Protein AF-A0A383BID1-F1 (afdb_monomer_lite)

pLDDT: mean 90.23, std 13.44, range [52.0, 98.69]

Rad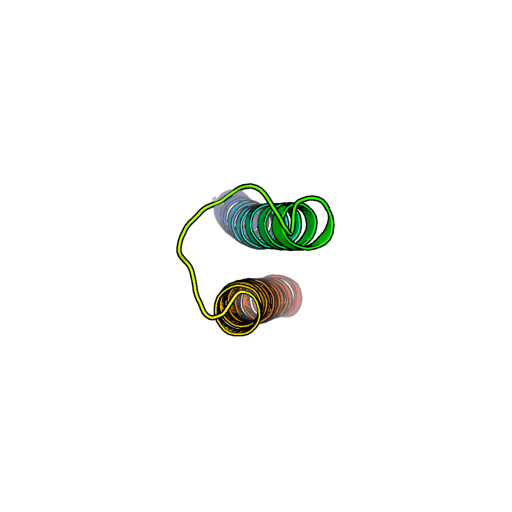ius of gyration: 14.95 Å; chains: 1; bounding box: 34×15×42 Å

Structure (mmCIF, N/CA/C/O backbone):
data_AF-A0A383BID1-F1
#
_entry.id   AF-A0A383BID1-F1
#
loop_
_atom_site.group_PDB
_atom_site.id
_atom_site.type_symbol
_atom_site.label_atom_id
_atom_site.label_alt_id
_atom_site.label_comp_id
_atom_site.label_asym_id
_atom_site.label_entity_id
_atom_site.label_seq_id
_atom_site.pdbx_PDB_ins_code
_atom_site.Cartn_x
_atom_site.Cartn_y
_atom_site.Cartn_z
_atom_site.occupancy
_atom_site.B_iso_or_equiv
_atom_site.auth_seq_id
_atom_site.auth_comp_id
_atom_site.auth_asym_id
_atom_site.auth_atom_id
_atom_site.pdbx_PDB_model_num
ATOM 1 N N . MET A 1 1 ? -10.949 8.174 21.827 1.00 86.25 1 MET A N 1
ATOM 2 C CA . MET A 1 1 ? -9.539 7.797 21.555 1.00 86.25 1 MET A CA 1
ATOM 3 C C . MET A 1 1 ? -9.460 6.696 20.502 1.00 86.25 1 MET A C 1
ATOM 5 O O . MET A 1 1 ? -8.765 6.896 19.518 1.00 86.25 1 MET A O 1
ATOM 9 N N . ARG A 1 2 ? -10.230 5.606 20.662 1.00 91.50 2 ARG A N 1
ATOM 10 C CA . ARG A 1 2 ? -10.376 4.506 19.690 1.00 91.50 2 ARG A CA 1
ATOM 11 C C . ARG A 1 2 ? -10.595 4.974 18.245 1.00 91.50 2 ARG A C 1
ATOM 13 O O . ARG A 1 2 ? -9.798 4.629 17.384 1.00 91.50 2 ARG A O 1
ATOM 20 N N . ASP A 1 3 ? -11.577 5.839 18.005 1.00 94.19 3 ASP A N 1
ATOM 21 C CA . ASP A 1 3 ? -11.906 6.280 16.636 1.00 94.19 3 ASP A CA 1
ATOM 22 C C . ASP A 1 3 ? -10.784 7.088 15.980 1.00 94.19 3 ASP A C 1
ATOM 24 O O . ASP A 1 3 ? -10.568 6.999 14.777 1.00 94.19 3 ASP A O 1
ATOM 28 N N . LYS A 1 4 ? -10.016 7.844 16.776 1.00 97.06 4 LYS A N 1
ATOM 29 C CA . LYS A 1 4 ? -8.851 8.582 16.268 1.00 97.06 4 LYS A CA 1
ATOM 30 C C . LYS A 1 4 ? -7.730 7.628 15.851 1.00 97.06 4 LYS A C 1
ATOM 32 O O . LYS A 1 4 ? -7.076 7.888 14.852 1.00 97.06 4 LYS A O 1
ATOM 37 N N . ILE A 1 5 ? -7.528 6.537 16.595 1.00 96.00 5 ILE A N 1
ATOM 38 C CA . ILE A 1 5 ? -6.540 5.502 16.258 1.00 96.00 5 ILE A CA 1
ATOM 39 C C . ILE A 1 5 ? -6.976 4.760 14.993 1.00 96.00 5 ILE A C 1
ATOM 41 O O . ILE A 1 5 ? -6.175 4.631 14.073 1.00 96.00 5 ILE A O 1
ATOM 45 N N . LYS A 1 6 ? -8.250 4.349 14.908 1.00 97.06 6 LYS A N 1
ATOM 46 C CA . LYS A 1 6 ? -8.803 3.711 13.704 1.00 97.06 6 LYS A CA 1
ATOM 47 C C . LYS A 1 6 ? -8.630 4.612 12.481 1.00 97.06 6 LYS A C 1
ATOM 49 O O . LYS A 1 6 ? -8.078 4.176 11.480 1.00 97.06 6 LY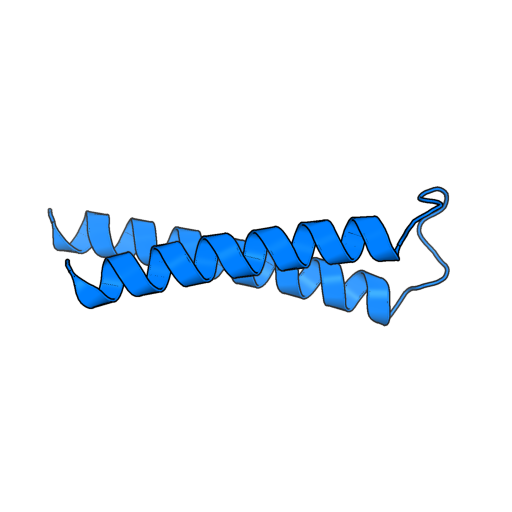S A O 1
ATOM 54 N N . LYS A 1 7 ? -9.010 5.888 12.592 1.00 97.75 7 LYS A N 1
ATOM 55 C CA . LYS A 1 7 ? -8.850 6.863 11.507 1.00 97.75 7 LYS A CA 1
ATOM 56 C C . LYS A 1 7 ? -7.385 7.063 11.107 1.00 97.75 7 LYS A C 1
ATOM 58 O O . LYS A 1 7 ? -7.096 7.163 9.925 1.00 97.75 7 LYS A O 1
ATOM 63 N N . ALA A 1 8 ? -6.462 7.103 12.069 1.00 98.38 8 ALA A N 1
ATOM 64 C CA . ALA A 1 8 ? -5.038 7.235 11.770 1.00 98.38 8 ALA A CA 1
ATOM 65 C C . ALA A 1 8 ? -4.483 6.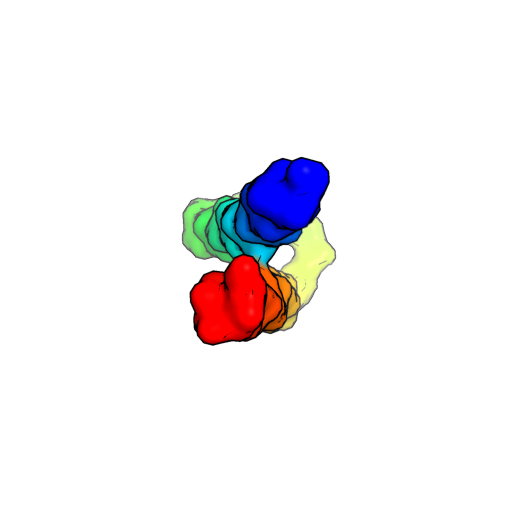017 11.012 1.00 98.38 8 ALA A C 1
ATOM 67 O O . ALA A 1 8 ? -3.699 6.193 10.085 1.00 98.38 8 ALA A O 1
ATOM 68 N N . LEU A 1 9 ? -4.900 4.800 11.380 1.00 98.25 9 LEU A N 1
ATOM 69 C CA . LEU A 1 9 ? -4.522 3.579 10.661 1.00 98.25 9 LEU A CA 1
ATOM 70 C C . LEU A 1 9 ? -5.116 3.549 9.251 1.00 98.25 9 LEU A C 1
ATOM 72 O O . LEU A 1 9 ? -4.388 3.275 8.306 1.00 98.25 9 LEU A O 1
ATOM 76 N N . GLN A 1 10 ? -6.392 3.909 9.105 1.00 98.44 10 GLN A N 1
ATOM 77 C CA . GLN A 1 10 ? -7.040 4.026 7.801 1.00 98.44 10 GLN A CA 1
ATOM 78 C C . GLN A 1 10 ? -6.281 4.997 6.884 1.00 98.44 10 GLN A C 1
ATOM 80 O O . GLN A 1 10 ? -5.846 4.599 5.811 1.00 98.44 10 GLN A O 1
ATOM 85 N N . SER A 1 11 ? -6.021 6.228 7.341 1.00 98.50 11 SER A N 1
ATOM 86 C CA . SER A 1 11 ? -5.281 7.216 6.542 1.00 98.50 11 SER A CA 1
ATOM 87 C C . SER A 1 11 ? -3.846 6.790 6.229 1.00 98.50 11 SER A C 1
ATOM 89 O O . SER A 1 11 ? -3.308 7.177 5.196 1.00 98.50 11 SER A O 1
ATOM 91 N N . LYS A 1 12 ? -3.212 5.994 7.100 1.00 98.44 12 LYS A N 1
ATOM 92 C CA . LYS A 1 12 ? -1.899 5.411 6.817 1.00 98.44 12 LYS A CA 1
ATOM 93 C C . LYS A 1 12 ? -1.974 4.431 5.644 1.00 98.44 12 LYS A C 1
ATOM 95 O O . LYS A 1 12 ? -1.179 4.563 4.722 1.00 98.44 12 LYS A O 1
ATOM 100 N N . TYR A 1 13 ? -2.909 3.481 5.669 1.00 98.69 13 TYR A N 1
ATOM 101 C CA . TYR A 1 13 ? -3.029 2.473 4.609 1.00 98.69 13 TYR A CA 1
ATOM 102 C C . TYR A 1 13 ? -3.473 3.090 3.280 1.00 98.69 13 TYR A C 1
ATOM 104 O O . TYR A 1 13 ? -2.894 2.783 2.247 1.00 98.69 13 TYR A O 1
ATOM 112 N N . GLU A 1 14 ? -4.417 4.034 3.308 1.00 98.50 14 GLU A N 1
ATOM 113 C CA . GLU A 1 14 ? -4.812 4.810 2.123 1.00 98.50 14 GLU A CA 1
ATOM 114 C C . GLU A 1 14 ? -3.621 5.582 1.528 1.00 98.50 14 GLU A C 1
ATOM 116 O O . GLU A 1 14 ? -3.452 5.620 0.311 1.00 98.50 14 GLU A O 1
ATOM 121 N N . GLY A 1 15 ? -2.764 6.158 2.379 1.00 98.56 15 GLY A N 1
ATOM 122 C CA . GLY A 1 15 ? -1.538 6.828 1.947 1.00 98.56 15 GLY A CA 1
ATOM 123 C C . GLY A 1 15 ? -0.513 5.876 1.327 1.00 98.56 15 GLY A C 1
ATOM 124 O O . GLY A 1 15 ? 0.060 6.203 0.293 1.00 98.56 15 GLY A O 1
ATOM 125 N N . GLU A 1 16 ? -0.307 4.695 1.921 1.00 98.62 16 GLU A N 1
ATOM 126 C CA . GLU A 1 16 ? 0.588 3.657 1.382 1.00 98.62 16 GLU A CA 1
ATOM 127 C C . GLU A 1 16 ? 0.122 3.170 -0.001 1.00 98.62 16 GLU A C 1
ATOM 129 O O . GLU A 1 16 ? 0.946 3.019 -0.905 1.00 98.62 16 GLU A O 1
ATOM 134 N N . ILE A 1 17 ? -1.192 2.990 -0.185 1.00 98.69 17 ILE A N 1
ATOM 135 C CA . ILE A 1 17 ? -1.797 2.633 -1.476 1.00 98.69 17 ILE A CA 1
ATOM 136 C C . ILE A 1 17 ? -1.566 3.750 -2.498 1.00 98.69 17 ILE A C 1
ATOM 138 O O . ILE A 1 17 ? -1.054 3.482 -3.583 1.00 98.69 17 ILE A O 1
ATOM 142 N N . ALA A 1 18 ? -1.892 4.997 -2.148 1.00 98.56 18 ALA A N 1
ATOM 143 C CA . ALA A 1 18 ? -1.755 6.136 -3.055 1.00 98.56 18 ALA A CA 1
ATOM 144 C C . ALA A 1 18 ? -0.297 6.371 -3.485 1.00 98.56 18 ALA A C 1
ATOM 146 O O . ALA A 1 18 ? -0.029 6.626 -4.656 1.00 98.56 18 ALA A O 1
ATOM 147 N N . GLU A 1 19 ? 0.659 6.252 -2.559 1.00 98.06 19 GLU A N 1
ATOM 148 C CA . GLU A 1 19 ? 2.088 6.370 -2.864 1.00 98.06 19 GLU A CA 1
ATOM 149 C C . GLU A 1 19 ? 2.534 5.301 -3.872 1.00 98.06 19 GLU A C 1
ATOM 151 O O . GLU A 1 19 ? 3.176 5.614 -4.875 1.00 98.06 19 GLU A O 1
ATOM 156 N N . ALA A 1 20 ? 2.172 4.039 -3.628 1.00 97.88 20 ALA A N 1
ATOM 157 C CA . ALA A 1 20 ? 2.529 2.935 -4.509 1.00 97.88 20 ALA A CA 1
ATOM 158 C C . ALA A 1 20 ? 1.866 3.061 -5.893 1.00 97.88 20 ALA A C 1
ATOM 160 O O . ALA A 1 20 ? 2.525 2.812 -6.902 1.00 97.88 20 ALA A O 1
ATOM 161 N N . GLN A 1 21 ? 0.606 3.505 -5.956 1.00 97.38 21 GLN A N 1
ATOM 162 C CA . GLN A 1 21 ? -0.107 3.766 -7.211 1.00 97.38 21 GLN A CA 1
ATOM 163 C C . GLN A 1 21 ? 0.588 4.835 -8.055 1.00 97.38 21 GLN A C 1
ATOM 165 O O . GLN A 1 21 ? 0.871 4.587 -9.224 1.00 97.38 21 GLN A O 1
ATOM 170 N N . VAL A 1 22 ? 0.941 5.979 -7.461 1.00 96.62 22 VAL A N 1
ATOM 171 C CA . VAL A 1 22 ? 1.650 7.053 -8.178 1.00 96.62 22 VAL A CA 1
ATOM 172 C C . VAL A 1 22 ? 3.002 6.565 -8.698 1.00 96.62 22 VAL A C 1
ATOM 174 O O . VAL A 1 22 ? 3.366 6.863 -9.831 1.00 96.62 22 VAL A O 1
ATOM 177 N N . ASN A 1 23 ? 3.740 5.768 -7.919 1.00 93.25 23 ASN A N 1
ATOM 178 C CA . ASN A 1 23 ? 5.003 5.191 -8.386 1.00 93.25 23 ASN A CA 1
ATOM 179 C C . ASN A 1 23 ? 4.802 4.278 -9.609 1.00 93.25 23 ASN A C 1
ATOM 181 O O . ASN A 1 23 ? 5.574 4.353 -10.564 1.00 93.25 23 ASN A O 1
ATOM 185 N N . VAL A 1 24 ? 3.756 3.443 -9.604 1.00 93.44 24 VAL A N 1
ATOM 186 C CA . VAL A 1 24 ? 3.394 2.593 -10.750 1.00 93.44 24 VAL A CA 1
ATOM 187 C C . VAL A 1 24 ? 3.019 3.439 -11.967 1.00 93.44 24 VAL A C 1
ATOM 189 O O . VAL A 1 24 ? 3.504 3.163 -13.062 1.00 93.44 24 VAL A O 1
ATOM 192 N N . GLU A 1 25 ? 2.211 4.484 -11.793 1.00 92.62 25 GLU A N 1
ATOM 193 C CA . GLU A 1 25 ? 1.839 5.407 -12.873 1.00 92.62 25 GLU A CA 1
ATOM 194 C C . GLU A 1 25 ? 3.069 6.093 -13.477 1.00 92.62 25 GLU A C 1
ATOM 196 O O . GLU A 1 25 ? 3.221 6.116 -14.697 1.00 92.62 25 GLU A O 1
ATO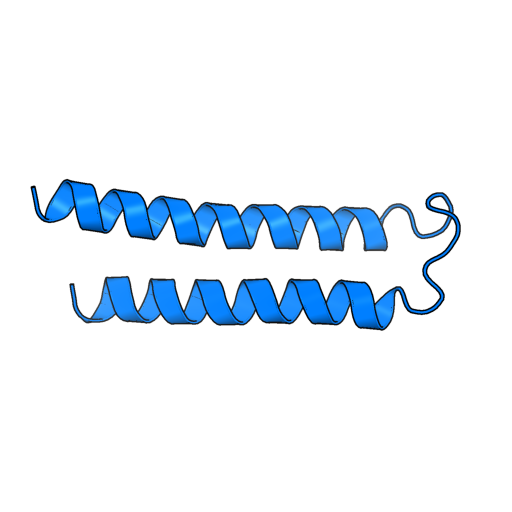M 201 N N . VAL A 1 26 ? 4.009 6.552 -12.647 1.00 89.44 26 VAL A N 1
ATOM 202 C CA . VAL A 1 26 ? 5.273 7.138 -13.116 1.00 89.44 26 VAL A CA 1
ATOM 203 C C . VAL A 1 26 ? 6.071 6.137 -13.956 1.00 89.44 26 VAL A C 1
ATOM 205 O O . VAL A 1 26 ? 6.578 6.516 -15.014 1.00 89.44 26 VAL A O 1
ATOM 208 N N . PHE A 1 27 ? 6.156 4.868 -13.540 1.00 86.94 27 PHE A N 1
ATOM 209 C CA . PHE A 1 27 ? 6.827 3.824 -14.326 1.00 86.94 27 PHE A CA 1
ATOM 210 C C . PHE A 1 27 ? 6.135 3.553 -15.669 1.00 86.94 27 PHE A C 1
ATOM 212 O O . PHE A 1 27 ? 6.816 3.310 -16.666 1.00 86.94 27 PHE A O 1
ATOM 219 N N . LEU A 1 28 ? 4.801 3.616 -15.712 1.00 87.06 28 LEU A N 1
ATOM 220 C CA . LEU A 1 28 ? 4.010 3.412 -16.929 1.00 87.06 28 LEU A CA 1
ATOM 221 C C . LEU A 1 28 ? 4.114 4.592 -17.907 1.00 87.06 28 LEU A C 1
ATOM 223 O O . LEU A 1 28 ? 4.201 4.377 -19.116 1.00 87.06 28 LEU A O 1
ATOM 227 N N . GLU A 1 29 ? 4.104 5.828 -17.404 1.00 86.38 29 GLU A N 1
ATOM 228 C CA . GLU A 1 29 ? 4.120 7.049 -18.218 1.00 86.38 29 GLU A CA 1
ATOM 229 C C . GLU A 1 29 ? 5.525 7.445 -18.689 1.00 86.38 29 GLU A C 1
ATOM 231 O O . GLU A 1 29 ? 5.683 7.988 -19.784 1.00 86.38 29 GLU A O 1
ATOM 236 N N . HIS A 1 30 ? 6.555 7.159 -17.886 1.00 74.88 30 HIS A N 1
ATOM 237 C CA . HIS A 1 30 ? 7.933 7.578 -18.146 1.00 74.88 30 HIS A CA 1
ATOM 238 C C . HIS A 1 30 ? 8.910 6.386 -18.189 1.00 74.88 30 HIS A C 1
ATOM 240 O O . HIS A 1 30 ? 9.871 6.352 -17.417 1.00 74.88 30 HIS A O 1
ATOM 246 N N . PRO A 1 31 ? 8.754 5.430 -19.129 1.00 60.81 31 PRO A N 1
ATOM 247 C CA . PRO A 1 31 ? 9.636 4.260 -19.228 1.00 60.81 31 PRO A CA 1
ATOM 248 C C . PRO A 1 31 ? 11.088 4.610 -19.614 1.00 60.81 31 PRO A C 1
ATOM 250 O O . PRO A 1 31 ? 11.983 3.777 -19.505 1.00 60.81 31 PRO A O 1
ATOM 253 N N . VAL A 1 32 ? 11.338 5.839 -20.079 1.00 56.59 32 VAL A N 1
ATOM 254 C CA . VAL A 1 32 ? 12.629 6.323 -20.589 1.00 56.59 32 VAL A CA 1
ATOM 255 C C . VAL A 1 32 ? 13.015 7.629 -19.891 1.00 56.59 32 VAL A C 1
ATOM 257 O O . VAL A 1 32 ? 12.797 8.717 -20.415 1.00 56.59 32 VAL A O 1
ATOM 260 N N . GLY A 1 33 ? 13.572 7.554 -18.682 1.00 52.00 33 GLY A N 1
ATOM 261 C CA . GLY A 1 33 ? 14.018 8.771 -17.988 1.00 52.00 33 GLY A CA 1
ATOM 262 C C . GLY A 1 33 ? 14.710 8.574 -16.645 1.00 52.00 33 GLY A C 1
ATOM 263 O O . GLY A 1 33 ? 15.544 9.396 -16.272 1.00 52.00 33 GLY A O 1
ATOM 264 N N . VAL A 1 34 ? 14.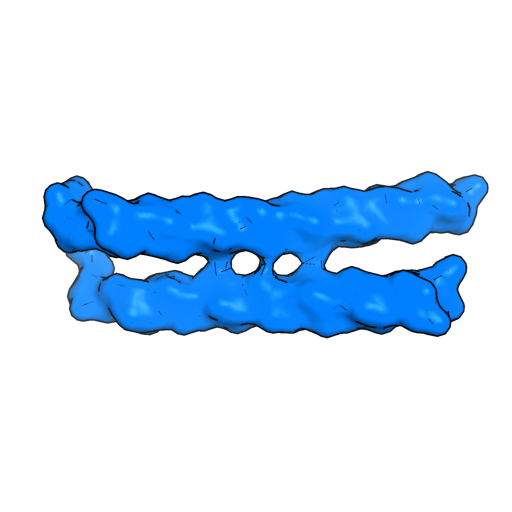445 7.471 -15.947 1.00 53.44 34 VAL A N 1
ATOM 265 C CA . VAL A 1 34 ? 15.223 7.083 -14.767 1.00 53.44 34 VAL A CA 1
ATOM 266 C C . VAL A 1 34 ? 16.247 6.061 -15.235 1.00 53.44 34 VAL A C 1
ATOM 268 O O . VAL A 1 34 ? 15.918 4.902 -15.468 1.00 53.44 34 VAL A O 1
ATOM 271 N N . GLY A 1 35 ? 17.479 6.504 -15.478 1.00 57.47 35 GLY A N 1
ATOM 272 C CA . GLY A 1 35 ? 18.575 5.569 -15.696 1.00 57.47 35 GL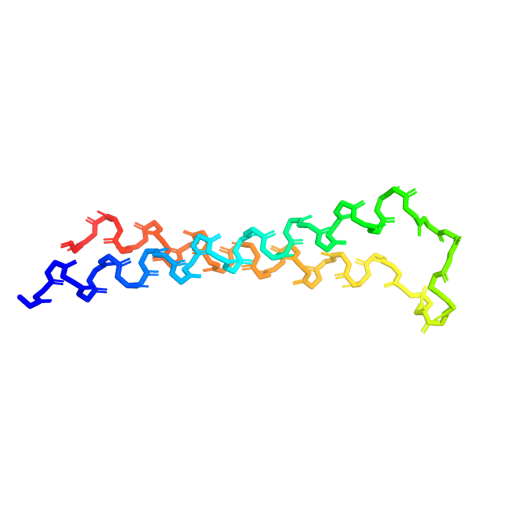Y A CA 1
ATOM 273 C C . GLY A 1 35 ? 18.637 4.543 -14.556 1.00 57.47 35 GLY A C 1
ATOM 274 O O . GLY A 1 35 ? 18.485 4.905 -13.394 1.00 57.47 35 GLY A O 1
ATOM 275 N N . GLU A 1 36 ? 18.896 3.285 -14.917 1.00 57.34 36 GLU A N 1
ATOM 276 C CA . GLU A 1 36 ? 19.477 2.259 -14.035 1.00 57.34 36 GLU A CA 1
ATOM 277 C C . GLU A 1 36 ? 18.570 1.560 -12.995 1.00 57.34 36 GLU A C 1
ATOM 279 O O . GLU A 1 36 ? 18.988 1.342 -11.862 1.00 57.34 36 GLU A O 1
ATOM 284 N N . HIS A 1 37 ? 17.387 1.061 -13.376 1.00 57.50 37 HIS A N 1
ATOM 285 C CA . HIS A 1 37 ? 16.905 -0.198 -12.779 1.00 57.50 37 HIS A CA 1
ATOM 286 C C . HIS A 1 37 ? 16.612 -1.207 -13.900 1.00 57.50 37 HIS A C 1
ATOM 288 O O . HIS A 1 37 ? 15.682 -0.986 -14.676 1.00 57.50 37 HIS A O 1
ATOM 294 N N . PRO A 1 38 ? 17.413 -2.283 -14.051 1.00 61.06 38 PRO A N 1
ATOM 295 C CA . PRO A 1 38 ? 17.247 -3.245 -15.143 1.00 61.06 38 PRO A CA 1
ATOM 296 C C . PRO A 1 38 ? 15.898 -3.984 -15.109 1.00 61.06 38 PRO A C 1
ATOM 298 O O . PRO A 1 38 ? 15.475 -4.484 -16.146 1.00 61.06 38 PRO A O 1
ATOM 301 N N . ASP A 1 39 ? 15.194 -3.972 -13.972 1.00 78.06 39 ASP A N 1
ATOM 302 C CA . ASP A 1 39 ? 13.893 -4.620 -13.801 1.00 78.06 39 ASP A CA 1
ATOM 303 C C . ASP A 1 39 ? 12.803 -3.639 -13.338 1.00 78.06 39 ASP A C 1
ATOM 305 O O . ASP A 1 39 ? 12.392 -3.611 -12.179 1.00 78.06 39 ASP A O 1
ATOM 309 N N . ILE A 1 40 ? 12.275 -2.848 -14.279 1.00 83.12 40 ILE A N 1
ATOM 310 C CA . ILE A 1 40 ? 11.042 -2.056 -14.079 1.00 83.12 40 ILE A CA 1
ATOM 311 C C . ILE A 1 40 ? 9.894 -2.960 -13.602 1.00 83.12 40 ILE A C 1
ATOM 313 O O . ILE A 1 40 ? 9.078 -2.549 -12.782 1.00 83.12 40 ILE A O 1
ATOM 317 N N . ILE A 1 41 ? 9.860 -4.209 -14.072 1.00 88.81 41 ILE A N 1
ATOM 318 C CA . ILE A 1 41 ? 8.863 -5.196 -13.655 1.00 88.81 41 ILE A CA 1
ATOM 319 C C . ILE A 1 41 ? 9.010 -5.549 -12.171 1.00 88.81 41 ILE A C 1
ATOM 321 O O . ILE A 1 41 ? 8.006 -5.556 -11.469 1.00 88.81 41 ILE A O 1
ATOM 325 N N . GLU A 1 42 ? 10.225 -5.779 -11.666 1.00 90.81 42 GLU A N 1
ATOM 326 C CA . GLU A 1 42 ? 10.460 -6.046 -10.236 1.00 90.81 42 GLU A CA 1
ATOM 327 C C . GLU A 1 42 ? 10.117 -4.823 -9.369 1.00 90.81 42 GLU A C 1
ATOM 329 O O . GLU A 1 42 ? 9.514 -4.945 -8.298 1.00 90.81 42 GLU A O 1
ATOM 334 N N . ALA A 1 43 ? 10.438 -3.619 -9.853 1.00 89.88 43 ALA A N 1
ATOM 335 C CA . ALA A 1 43 ? 10.080 -2.378 -9.172 1.00 89.88 43 ALA A CA 1
ATOM 336 C C . ALA A 1 43 ? 8.555 -2.189 -9.089 1.00 89.88 43 ALA A C 1
ATOM 338 O O . ALA A 1 43 ? 8.036 -1.825 -8.029 1.00 89.88 43 ALA A O 1
ATOM 339 N N . MET A 1 44 ? 7.832 -2.474 -10.178 1.00 92.12 44 MET A N 1
ATOM 340 C CA . MET A 1 44 ? 6.368 -2.470 -10.207 1.00 92.12 44 MET A CA 1
ATOM 341 C C . MET A 1 44 ? 5.781 -3.566 -9.311 1.00 92.12 44 MET A C 1
ATOM 343 O O . MET A 1 44 ? 4.871 -3.269 -8.544 1.00 92.12 44 MET A O 1
ATOM 347 N N . ASP A 1 45 ? 6.315 -4.791 -9.338 1.00 95.25 45 ASP A N 1
ATOM 348 C CA . ASP A 1 45 ? 5.874 -5.904 -8.482 1.00 95.25 45 ASP A CA 1
ATOM 349 C C . ASP A 1 45 ? 6.005 -5.555 -6.993 1.00 95.25 45 ASP A C 1
ATOM 351 O O . ASP A 1 45 ? 5.076 -5.752 -6.209 1.00 95.25 45 ASP A O 1
ATOM 355 N N . THR A 1 46 ? 7.099 -4.890 -6.618 1.00 96.00 46 THR A N 1
ATOM 356 C CA . THR A 1 46 ? 7.284 -4.368 -5.258 1.00 96.00 46 THR A CA 1
ATOM 357 C C . THR A 1 46 ? 6.194 -3.361 -4.881 1.00 96.00 46 THR A C 1
ATOM 359 O O . THR A 1 46 ? 5.677 -3.404 -3.763 1.00 96.00 46 THR A O 1
ATOM 362 N N . GLN A 1 47 ? 5.804 -2.458 -5.790 1.00 97.38 47 GLN A N 1
ATOM 363 C CA . GLN A 1 47 ? 4.694 -1.536 -5.515 1.00 97.38 47 GLN A CA 1
ATOM 364 C C . GLN A 1 47 ? 3.350 -2.274 -5.433 1.00 97.38 47 GLN A C 1
ATOM 366 O O . GLN A 1 47 ? 2.559 -1.982 -4.539 1.00 97.38 47 GLN A O 1
ATOM 371 N N . MET A 1 48 ? 3.108 -3.270 -6.291 1.00 98.00 48 MET A N 1
ATOM 372 C CA . MET A 1 48 ? 1.901 -4.103 -6.232 1.00 98.00 48 MET A CA 1
ATOM 373 C C . MET A 1 48 ? 1.794 -4.855 -4.903 1.00 98.00 48 MET A C 1
ATOM 375 O O . MET A 1 48 ? 0.716 -4.909 -4.312 1.00 98.00 48 MET A O 1
ATOM 379 N N . HIS A 1 49 ? 2.909 -5.371 -4.387 1.00 98.44 49 HIS A N 1
ATOM 380 C CA . HIS A 1 49 ? 2.954 -6.016 -3.080 1.00 98.44 49 HIS A CA 1
ATOM 381 C C . HIS A 1 49 ? 2.604 -5.043 -1.945 1.00 98.44 49 HIS A C 1
ATOM 383 O O . HIS A 1 49 ? 1.822 -5.388 -1.059 1.00 98.44 49 HIS A O 1
ATOM 389 N N . ARG A 1 50 ? 3.111 -3.800 -1.997 1.00 98.31 50 ARG A N 1
ATOM 390 C CA . ARG A 1 50 ? 2.759 -2.749 -1.023 1.00 98.31 50 ARG A CA 1
ATOM 391 C C . ARG A 1 50 ? 1.264 -2.435 -1.035 1.00 98.31 50 ARG A C 1
ATOM 393 O O . ARG A 1 50 ? 0.678 -2.313 0.039 1.00 98.31 50 ARG A O 1
ATOM 400 N N . ILE A 1 51 ? 0.656 -2.330 -2.220 1.00 98.62 51 ILE A N 1
ATOM 401 C CA . ILE A 1 51 ? -0.792 -2.112 -2.364 1.00 98.62 51 ILE A CA 1
ATOM 402 C C . ILE A 1 51 ? -1.553 -3.276 -1.732 1.00 98.62 51 ILE A C 1
ATOM 404 O O . ILE A 1 51 ? -2.375 -3.043 -0.851 1.00 98.62 51 ILE A O 1
ATOM 408 N N . ALA A 1 52 ? -1.231 -4.514 -2.115 1.00 98.62 52 ALA A N 1
ATOM 409 C CA . ALA A 1 52 ? -1.919 -5.702 -1.616 1.00 98.62 52 ALA A CA 1
ATOM 410 C C . ALA A 1 52 ? -1.854 -5.809 -0.082 1.00 98.62 52 ALA A C 1
ATOM 412 O O . ALA A 1 52 ? -2.871 -6.022 0.574 1.00 98.62 52 ALA A O 1
ATOM 413 N N . GLU A 1 53 ? -0.678 -5.592 0.516 1.00 98.69 53 GLU A N 1
ATOM 414 C CA . GLU A 1 53 ? -0.547 -5.606 1.973 1.00 98.69 53 GLU A CA 1
ATOM 415 C C . GLU A 1 53 ? -1.351 -4.495 2.666 1.00 98.69 53 GLU A C 1
ATOM 417 O O . GLU A 1 53 ? -1.903 -4.714 3.749 1.00 98.69 53 GLU A O 1
ATOM 422 N N . ALA A 1 54 ? -1.352 -3.282 2.109 1.00 98.62 54 ALA A N 1
ATOM 423 C CA . ALA A 1 54 ? -2.064 -2.147 2.685 1.00 98.62 54 ALA A CA 1
ATOM 424 C C . ALA A 1 54 ? -3.586 -2.321 2.559 1.00 98.62 54 ALA A C 1
ATOM 426 O O . ALA A 1 54 ? -4.304 -2.055 3.525 1.00 98.62 54 ALA A O 1
ATOM 427 N N . GLU A 1 55 ? -4.068 -2.840 1.427 1.00 98.56 55 GLU A N 1
ATOM 428 C CA . GLU A 1 55 ? -5.473 -3.197 1.217 1.00 98.56 55 GLU A CA 1
ATOM 429 C C . GLU A 1 55 ? -5.929 -4.283 2.196 1.00 98.56 55 GLU A C 1
ATOM 431 O O . GLU A 1 55 ? -6.948 -4.106 2.863 1.00 98.56 55 GLU A O 1
ATOM 436 N N . ASP A 1 56 ? -5.153 -5.354 2.381 1.00 98.62 56 ASP A N 1
ATOM 437 C CA . ASP A 1 56 ? -5.480 -6.410 3.347 1.00 98.62 56 ASP A CA 1
ATOM 438 C C . ASP A 1 56 ? -5.575 -5.863 4.780 1.00 98.62 56 ASP A C 1
ATOM 440 O O . ASP A 1 56 ? -6.514 -6.172 5.524 1.00 98.62 56 ASP A O 1
ATOM 444 N N . LYS A 1 57 ? -4.629 -5.003 5.181 1.00 98.50 57 LYS A N 1
ATOM 445 C CA . LYS A 1 57 ? -4.643 -4.353 6.502 1.00 98.50 57 LYS A CA 1
ATOM 446 C C . LYS A 1 57 ? -5.853 -3.430 6.660 1.00 98.50 57 LYS A C 1
ATOM 448 O O . LYS A 1 57 ? -6.472 -3.429 7.728 1.00 98.50 57 LYS A O 1
ATOM 453 N N . LEU A 1 58 ? -6.211 -2.679 5.618 1.00 98.31 58 LEU A N 1
ATOM 454 C CA . LEU A 1 58 ? -7.384 -1.809 5.607 1.00 98.31 58 LEU A CA 1
ATOM 455 C C . LEU A 1 58 ? -8.679 -2.624 5.722 1.00 98.31 58 LEU A C 1
ATOM 457 O O . LEU A 1 58 ? -9.502 -2.332 6.588 1.00 98.31 58 LEU A O 1
ATOM 461 N N . LEU A 1 59 ? -8.818 -3.707 4.956 1.00 98.31 59 LEU A N 1
ATOM 462 C CA . LEU A 1 59 ? -9.968 -4.613 5.020 1.00 98.31 59 LEU A CA 1
ATOM 463 C C . LEU A 1 59 ? -10.126 -5.245 6.406 1.00 98.31 59 LEU A C 1
ATOM 465 O O . LEU A 1 59 ? -11.235 -5.318 6.939 1.00 98.31 59 LEU A O 1
ATOM 469 N N . VAL A 1 60 ? -9.031 -5.687 7.031 1.00 98.38 60 VAL A N 1
ATOM 470 C CA . VAL A 1 60 ? -9.053 -6.212 8.406 1.00 98.38 60 VAL A CA 1
ATOM 471 C C . VAL A 1 60 ? -9.480 -5.126 9.396 1.00 98.38 60 VAL A C 1
ATOM 473 O O . VAL A 1 60 ? -10.299 -5.393 10.282 1.00 98.38 60 VAL A O 1
ATOM 476 N N . LEU A 1 61 ? -8.963 -3.904 9.248 1.00 97.62 61 LEU A N 1
ATOM 477 C CA . LEU A 1 61 ? -9.329 -2.772 10.097 1.00 97.62 61 LEU A CA 1
ATOM 478 C C . LEU A 1 61 ? -10.823 -2.440 9.982 1.00 97.62 61 LEU A C 1
ATOM 480 O O . LEU A 1 61 ? -11.475 -2.218 10.999 1.00 97.62 61 LEU A O 1
ATOM 484 N N . GLU A 1 62 ? -11.371 -2.431 8.769 1.00 95.62 62 GLU A N 1
ATOM 485 C CA . GLU A 1 62 ? -12.787 -2.153 8.513 1.00 95.62 62 GLU A CA 1
ATOM 486 C C . GLU A 1 62 ? -13.706 -3.275 8.994 1.00 95.62 62 GLU A C 1
ATOM 488 O O . GLU A 1 62 ? -14.780 -3.006 9.534 1.00 95.62 62 GLU A O 1
ATOM 493 N N . LYS A 1 63 ? -13.280 -4.531 8.834 1.00 97.62 63 LYS A N 1
ATOM 494 C CA . LYS A 1 63 ? -14.082 -5.706 9.181 1.00 97.62 63 LYS A CA 1
ATOM 495 C C . LYS A 1 63 ? -14.234 -5.912 10.687 1.00 97.62 63 LYS A C 1
ATOM 497 O O . LYS A 1 63 ? -15.284 -6.387 11.119 1.00 97.62 63 LYS A O 1
ATOM 502 N N . TYR A 1 64 ? -13.201 -5.622 11.477 1.00 96.50 64 TYR A N 1
ATOM 503 C CA . TYR A 1 64 ? -13.165 -6.017 12.892 1.00 96.50 64 TYR A CA 1
ATOM 504 C C . TYR A 1 64 ? -13.186 -4.862 13.899 1.00 96.50 64 TYR A C 1
ATOM 506 O O . TYR A 1 64 ? -13.490 -5.112 15.070 1.00 96.50 64 TYR A O 1
ATOM 514 N N . PHE A 1 65 ? -12.865 -3.626 13.503 1.00 92.56 65 PHE A N 1
ATOM 515 C CA . PHE A 1 65 ? -12.639 -2.527 14.453 1.00 92.56 65 PHE A CA 1
ATOM 516 C C . PHE A 1 65 ? -13.519 -1.316 14.224 1.00 92.56 65 PHE A C 1
ATOM 518 O O . PHE A 1 65 ? -13.804 -0.639 15.245 1.00 92.56 65 PHE A O 1
#

Secondary structure (DSSP, 8-state):
-HHHHHHHHHHHHHHHHHHHHHHHHHHHH-SSSS---S-HHHHHHHHHHHHHHHHHHHHHHHHH-

Organism: NCBI:txid408172

Sequence (65 aa):
MRDKIKKALQSKYEGEIAEAQVNVEVFLEHPVGVGEHPDIIEAMDTQMHRIAEAEDKLLVLEKYF

Foldseek 3Di:
DVVVVLVVLLVVLVVQLVVLVVVLVCCVVPVDDDPDDPCSVVSNVVSVVSNVVSVVSNCVSVVPD